Protein AF-A0AA85JVC6-F1 (afdb_monomer)

Radius of gyration: 22.26 Å; Cα contacts (8 Å, |Δi|>4): 166; chains: 1; bounding box: 56×36×51 Å

InterPro domains:
  IPR045860 Snake toxin-like superfamily [SSF57302] (18-86)

Solvent-accessible surface area (backbone atoms only — not comparable to full-atom values): 7133 Å² total; per-residue (Å²): 119,72,70,63,58,56,58,61,61,63,62,76,70,69,77,74,84,59,86,46,68,28,39,16,43,39,45,72,72,41,82,66,74,63,94,80,56,45,72,44,70,68,16,38,22,18,32,29,38,38,35,69,71,97,56,82,40,24,34,29,36,63,34,70,59,70,88,76,63,76,90,48,92,68,46,49,81,48,76,41,82,50,68,46,59,55,48,72,69,76,73,60,63,66,58,60,52,52,52,54,54,53,50,54,54,51,52,50,52,53,51,54,52,53,51,58,56,58,76,74,110

Organism: Trichobilharzia regenti (NCBI:txid157069)

Mean predicted aligned error: 13.83 Å

Nearest PDB structures (foldseek):
  2vlw-assembly2_B  TM=6.520E-01  e=5.814E-03  Dendroaspis angusticeps
  5mg9-assembly1_A  TM=6.884E-01  e=9.324E-03  Dendroaspis angusticeps
  3fev-assembly3_C  TM=6.926E-01  e=1.181E-02  Dendroaspis angusticeps
  2jqp-assembly1_A  TM=6.049E-01  e=1.049E-02  Bungarus candidus
  2h7z-assembly1_A  TM=7.009E-01  e=6.939E-02  Boiga irregularis

Structure (mmCIF, N/CA/C/O backbone):
data_AF-A0AA85JVC6-F1
#
_entry.id   AF-A0AA85JVC6-F1
#
loop_
_atom_site.group_PDB
_atom_site.id
_atom_site.type_symbol
_atom_site.label_atom_id
_atom_site.label_alt_id
_atom_site.label_comp_id
_atom_site.label_asym_id
_atom_site.label_entity_id
_atom_site.label_seq_id
_atom_site.pdbx_PDB_ins_code
_atom_site.Cartn_x
_atom_site.Cartn_y
_atom_site.Cartn_z
_atom_site.occupancy
_atom_site.B_iso_or_equiv
_atom_site.auth_seq_id
_atom_site.auth_comp_id
_atom_site.auth_asym_id
_atom_site.auth_atom_id
_atom_site.pdbx_PDB_model_num
ATOM 1 N N . MET A 1 1 ? 38.249 7.868 -15.746 1.00 48.94 1 MET A N 1
ATOM 2 C CA . MET A 1 1 ? 37.268 6.900 -15.199 1.00 48.94 1 MET A CA 1
ATOM 3 C C . MET A 1 1 ? 36.666 7.314 -13.855 1.00 48.94 1 MET A C 1
ATOM 5 O O . MET A 1 1 ? 35.466 7.148 -13.713 1.00 48.94 1 MET A O 1
ATOM 9 N N . LEU A 1 2 ? 37.415 7.905 -12.908 1.00 40.06 2 LEU A N 1
ATOM 10 C CA . LEU A 1 2 ? 36.849 8.350 -11.617 1.00 40.06 2 LEU A CA 1
ATOM 11 C C . LEU A 1 2 ? 35.776 9.456 -11.733 1.00 40.06 2 LEU A C 1
ATOM 13 O O . LEU A 1 2 ? 34.800 9.442 -10.993 1.00 40.06 2 LEU A O 1
ATOM 17 N N . ALA A 1 3 ? 35.920 10.385 -12.684 1.00 45.44 3 ALA A N 1
ATOM 18 C CA . ALA A 1 3 ? 35.003 11.523 -12.831 1.00 45.44 3 ALA A CA 1
ATOM 19 C C . ALA A 1 3 ? 33.573 11.130 -13.261 1.00 45.44 3 ALA A C 1
ATOM 21 O O . ALA A 1 3 ? 32.616 11.822 -12.931 1.00 45.44 3 ALA A O 1
ATOM 22 N N . VAL A 1 4 ? 33.416 9.995 -13.953 1.00 49.47 4 VAL A N 1
ATOM 23 C CA . VAL A 1 4 ? 32.107 9.508 -14.426 1.00 49.47 4 VAL A CA 1
ATOM 24 C C . VAL A 1 4 ? 31.278 8.935 -13.269 1.00 49.47 4 VAL A C 1
ATOM 26 O O . VAL A 1 4 ? 30.057 9.064 -13.258 1.00 49.47 4 VAL A O 1
ATOM 29 N N . LEU A 1 5 ? 31.937 8.368 -12.251 1.00 48.66 5 LEU A N 1
ATOM 30 C CA . LEU A 1 5 ? 31.273 7.788 -11.079 1.00 48.66 5 LEU A CA 1
ATOM 31 C C . LEU A 1 5 ? 30.725 8.857 -10.122 1.00 48.66 5 LEU A C 1
ATOM 33 O O . LEU A 1 5 ? 29.676 8.655 -9.511 1.00 48.66 5 LEU A O 1
ATOM 37 N N . VAL A 1 6 ? 31.392 10.013 -10.035 1.00 51.97 6 VAL A N 1
ATOM 38 C CA . VAL A 1 6 ? 30.942 11.152 -9.213 1.00 51.97 6 VAL A CA 1
ATOM 39 C C . VAL A 1 6 ? 29.694 11.806 -9.818 1.00 51.97 6 VAL A C 1
ATOM 41 O O . VAL A 1 6 ? 28.777 12.184 -9.095 1.00 51.97 6 VAL A O 1
ATOM 44 N N . PHE A 1 7 ? 29.599 11.864 -11.150 1.00 47.78 7 PHE A N 1
ATOM 45 C CA . PHE A 1 7 ? 28.423 12.419 -11.828 1.00 47.78 7 PHE A CA 1
ATOM 46 C C . PHE A 1 7 ? 27.170 11.542 -11.654 1.00 47.78 7 PHE A C 1
ATOM 48 O O . PHE A 1 7 ? 26.072 12.062 -11.476 1.00 47.78 7 PHE A O 1
ATOM 55 N N . PHE A 1 8 ? 27.332 10.213 -11.627 1.00 49.09 8 PHE A N 1
ATOM 56 C CA . PHE A 1 8 ? 26.222 9.282 -11.383 1.00 49.09 8 PHE A CA 1
ATOM 57 C C . PHE A 1 8 ? 25.701 9.313 -9.940 1.00 49.09 8 PHE A C 1
ATOM 59 O O . PHE A 1 8 ? 24.518 9.077 -9.721 1.00 49.09 8 PHE A O 1
ATOM 66 N N . SER A 1 9 ? 26.551 9.629 -8.960 1.00 50.53 9 SER A N 1
ATOM 67 C CA . SER A 1 9 ? 26.158 9.675 -7.544 1.00 50.53 9 SER A CA 1
ATOM 68 C C . SER A 1 9 ? 25.456 10.984 -7.150 1.00 50.53 9 SER A C 1
ATOM 70 O O . SER A 1 9 ? 24.640 10.986 -6.228 1.00 50.53 9 SER A O 1
ATOM 72 N N . LEU A 1 10 ? 25.687 12.075 -7.889 1.00 46.88 10 LEU A N 1
ATOM 73 C CA . LEU A 1 10 ? 24.993 13.358 -7.703 1.00 46.88 10 LEU A CA 1
ATOM 74 C C . LEU A 1 10 ? 23.557 13.380 -8.259 1.00 46.88 10 LEU A C 1
ATOM 76 O O . LEU A 1 10 ? 22.734 14.143 -7.762 1.00 46.88 10 LEU A O 1
ATOM 80 N N . LEU A 1 11 ? 23.223 12.521 -9.228 1.00 50.50 11 LEU A N 1
ATOM 81 C CA . LEU A 1 11 ? 21.867 12.424 -9.795 1.00 50.50 11 LEU A CA 1
ATOM 82 C C . LEU A 1 11 ? 20.873 11.653 -8.909 1.00 50.50 11 LEU A C 1
ATOM 84 O O . LEU A 1 11 ? 19.669 11.739 -9.128 1.00 50.50 11 LEU A O 1
ATOM 88 N N . SER A 1 12 ? 21.349 10.935 -7.889 1.00 48.75 12 SER A N 1
ATOM 89 C CA . SER A 1 12 ? 20.502 10.132 -6.990 1.00 48.75 12 SER A CA 1
ATOM 90 C C . SER A 1 12 ? 19.677 10.947 -5.985 1.00 48.75 12 SER A C 1
ATOM 92 O O . SER A 1 12 ? 18.845 10.364 -5.301 1.00 48.75 12 SER A O 1
ATOM 94 N N . ASN A 1 13 ? 19.904 12.262 -5.877 1.00 45.97 13 ASN A N 1
ATOM 95 C CA . ASN A 1 13 ? 19.236 13.129 -4.895 1.00 45.97 13 ASN A CA 1
ATOM 96 C C . ASN A 1 13 ? 18.263 14.135 -5.523 1.00 45.97 13 ASN A C 1
ATOM 98 O O . ASN A 1 13 ? 17.820 15.058 -4.843 1.00 45.97 13 ASN A O 1
ATOM 102 N N . LEU A 1 14 ? 17.927 13.992 -6.810 1.00 43.81 14 LEU A N 1
ATOM 103 C CA . LEU A 1 14 ? 16.809 14.746 -7.363 1.00 43.81 14 LEU A CA 1
ATOM 104 C C . LEU A 1 14 ? 15.512 14.049 -6.935 1.00 43.81 14 LEU A C 1
ATOM 106 O O . LEU A 1 14 ? 14.935 13.265 -7.687 1.00 43.81 14 LEU A O 1
ATOM 110 N N . GLU A 1 15 ? 15.077 14.317 -5.704 1.00 49.97 15 GLU A N 1
ATOM 111 C CA . GLU A 1 15 ? 13.684 14.124 -5.309 1.00 49.97 15 GLU A CA 1
ATOM 112 C C . GLU A 1 15 ? 12.851 15.062 -6.180 1.00 49.97 15 GLU A C 1
ATOM 114 O O . GLU A 1 15 ? 12.704 16.259 -5.929 1.00 49.97 15 GLU A O 1
ATOM 119 N N . VAL A 1 16 ? 12.387 14.519 -7.303 1.00 42.94 16 VAL A N 1
ATOM 120 C CA . VAL A 1 16 ? 11.377 15.154 -8.133 1.00 42.94 16 VAL A CA 1
ATOM 121 C C . VAL A 1 16 ? 10.132 15.242 -7.261 1.00 42.94 16 VAL A C 1
ATOM 123 O O . VAL A 1 16 ? 9.383 14.275 -7.148 1.00 42.94 16 VAL A O 1
ATOM 126 N N . VAL A 1 17 ? 9.913 16.407 -6.651 1.00 48.31 17 VAL A N 1
ATOM 127 C CA . VAL A 1 17 ? 8.607 16.813 -6.127 1.00 48.31 17 VAL A CA 1
ATOM 128 C C . VAL A 1 17 ? 7.701 16.990 -7.345 1.00 48.31 17 VAL A C 1
ATOM 130 O O . VAL A 1 17 ? 7.491 18.086 -7.864 1.00 48.31 17 VAL A O 1
ATOM 133 N N . SER A 1 18 ? 7.257 15.864 -7.898 1.00 48.84 18 SER A N 1
ATOM 134 C CA . SER A 1 18 ? 6.211 15.821 -8.904 1.00 48.84 18 SER A CA 1
ATOM 135 C C . SER A 1 18 ? 4.943 16.272 -8.203 1.00 48.84 18 SER A C 1
ATOM 137 O O . SER A 1 18 ? 4.605 15.711 -7.165 1.00 48.84 18 SER A O 1
ATOM 139 N N . GLY A 1 19 ? 4.223 17.245 -8.768 1.00 54.19 19 GLY A N 1
ATOM 140 C CA . GLY A 1 19 ? 2.826 17.472 -8.402 1.00 54.19 19 GLY A CA 1
ATOM 141 C C . GLY A 1 19 ? 2.111 16.127 -8.489 1.00 54.19 19 GLY A C 1
ATOM 142 O O . GLY A 1 19 ? 1.997 15.556 -9.575 1.00 54.19 19 GLY A O 1
ATOM 143 N N . ALA A 1 20 ? 1.818 15.539 -7.334 1.00 61.47 20 ALA A N 1
ATOM 144 C CA . ALA A 1 20 ? 1.585 14.112 -7.246 1.00 61.47 20 ALA A CA 1
ATOM 145 C C . ALA A 1 20 ? 0.210 13.790 -7.844 1.00 61.47 20 ALA A C 1
ATOM 147 O O . ALA A 1 20 ? -0.823 14.258 -7.375 1.00 61.47 20 ALA A O 1
ATOM 148 N N . ASN A 1 21 ? 0.227 13.035 -8.942 1.00 83.50 21 ASN A N 1
ATOM 149 C CA . ASN A 1 21 ? -0.936 12.383 -9.531 1.00 83.50 21 ASN A CA 1
ATOM 150 C C . ASN A 1 21 ? -0.751 10.877 -9.337 1.00 83.50 21 ASN A C 1
ATOM 152 O O . ASN A 1 21 ? -0.508 10.138 -10.290 1.00 83.50 21 ASN A O 1
ATOM 156 N N . LEU A 1 22 ? -0.751 10.456 -8.074 1.00 90.88 22 LEU A N 1
ATOM 157 C CA . LEU A 1 22 ? -0.557 9.064 -7.698 1.00 90.88 22 LEU A CA 1
ATOM 158 C C . LEU A 1 22 ? -1.867 8.296 -7.822 1.00 90.88 22 LEU A C 1
ATOM 160 O O . LEU A 1 22 ? -2.961 8.853 -7.696 1.00 90.88 22 LEU A O 1
ATOM 164 N N . THR A 1 23 ? -1.743 6.992 -8.029 1.00 93.69 23 THR A N 1
ATOM 165 C CA . THR A 1 23 ? -2.843 6.043 -7.887 1.00 93.69 23 THR A CA 1
ATOM 166 C C . THR A 1 23 ? -2.659 5.228 -6.614 1.00 93.69 23 THR A C 1
ATOM 168 O O . THR A 1 23 ? -1.643 4.558 -6.448 1.00 93.69 23 THR A O 1
ATOM 171 N N . CYS A 1 24 ? -3.648 5.235 -5.725 1.00 94.56 24 CYS A N 1
ATOM 172 C CA . CYS A 1 24 ? -3.619 4.534 -4.440 1.00 94.56 24 CYS A CA 1
ATOM 173 C C . CYS A 1 24 ? -4.749 3.507 -4.350 1.00 94.56 24 CYS A C 1
ATOM 175 O O . CYS A 1 24 ? -5.796 3.677 -4.973 1.00 94.56 24 CYS A O 1
ATOM 177 N N . TYR A 1 25 ? -4.566 2.456 -3.547 1.00 95.88 25 TYR A N 1
ATOM 178 C CA . TYR A 1 25 ? -5.691 1.601 -3.169 1.00 95.88 25 TYR A CA 1
ATOM 179 C C . TYR A 1 25 ? -6.586 2.324 -2.167 1.00 95.88 25 TYR A C 1
ATOM 181 O O . TYR A 1 25 ? -6.075 2.934 -1.224 1.00 95.88 25 TYR A O 1
ATOM 189 N N . THR A 1 26 ? -7.897 2.204 -2.337 1.00 95.62 26 THR A N 1
ATOM 190 C CA . THR A 1 26 ? -8.901 2.753 -1.424 1.00 95.62 26 THR A CA 1
ATOM 191 C C . THR A 1 26 ? -9.831 1.647 -0.968 1.00 95.62 26 THR A C 1
ATOM 193 O O . THR A 1 26 ? -10.440 0.951 -1.772 1.00 95.62 26 THR A O 1
ATOM 196 N N . CYS A 1 27 ? -9.905 1.426 0.339 1.00 95.06 27 CYS A N 1
ATOM 197 C CA . CYS A 1 27 ? -10.802 0.426 0.902 1.00 95.06 27 CYS A CA 1
ATOM 198 C C . CYS A 1 27 ? -10.908 0.580 2.417 1.00 95.06 27 CYS A C 1
ATOM 200 O O . CYS A 1 27 ? -9.996 1.079 3.085 1.00 95.06 27 CYS A O 1
ATOM 202 N N . LYS A 1 28 ? -12.026 0.099 2.956 1.00 93.06 28 LYS A N 1
ATOM 203 C CA . LYS A 1 28 ? -12.283 -0.010 4.389 1.00 93.06 28 LYS A CA 1
ATOM 204 C C . LYS A 1 28 ? -12.307 -1.487 4.777 1.00 93.06 28 LYS A C 1
ATOM 206 O O . LYS A 1 28 ? -12.850 -2.293 4.029 1.00 93.06 28 LYS A O 1
ATOM 211 N N . ASP A 1 29 ? -11.716 -1.820 5.922 1.00 90.25 29 ASP A N 1
ATOM 212 C CA . ASP A 1 29 ? -11.676 -3.181 6.478 1.00 90.25 29 ASP A CA 1
ATOM 213 C C . ASP A 1 29 ? -11.097 -4.237 5.517 1.00 90.25 29 ASP A C 1
ATOM 215 O O . ASP A 1 29 ? -11.566 -5.367 5.415 1.00 90.25 29 ASP A O 1
ATOM 219 N N . CYS A 1 30 ? -10.034 -3.863 4.807 1.00 89.81 30 CYS A N 1
ATOM 220 C CA . CYS A 1 30 ? -9.392 -4.675 3.777 1.00 89.81 30 CYS A CA 1
ATOM 221 C C . CYS A 1 30 ? -8.014 -5.154 4.246 1.00 89.81 30 CYS A C 1
ATOM 223 O O . CYS A 1 30 ? -6.988 -4.522 4.012 1.00 89.81 30 CYS A O 1
ATOM 225 N N . GLU A 1 31 ? -7.940 -6.295 4.920 1.00 87.88 31 GLU A N 1
ATOM 226 C CA . GLU A 1 31 ? -6.663 -6.845 5.401 1.00 87.88 31 GLU A CA 1
ATOM 227 C C . GLU A 1 31 ? -5.645 -7.028 4.248 1.00 87.88 31 GLU A C 1
ATOM 229 O O . GLU A 1 31 ? -4.473 -6.626 4.321 1.00 87.88 31 GLU A O 1
ATOM 234 N N . GLN A 1 32 ? -6.127 -7.552 3.122 1.00 88.56 32 GLN A N 1
ATOM 235 C CA . GLN A 1 32 ? -5.358 -7.795 1.905 1.00 88.56 32 GLN A CA 1
ATOM 236 C C . GLN A 1 32 ? -5.920 -6.999 0.728 1.00 88.56 32 GLN A C 1
ATOM 238 O O . GLN A 1 32 ? -7.068 -6.570 0.747 1.00 88.56 32 GLN A O 1
ATOM 243 N N . ILE A 1 33 ? -5.069 -6.793 -0.275 1.00 90.31 33 ILE A N 1
ATOM 244 C CA . ILE A 1 33 ? -5.465 -6.220 -1.558 1.00 90.31 33 ILE A CA 1
ATOM 245 C C . ILE A 1 33 ? -5.681 -7.360 -2.539 1.00 90.31 33 ILE A C 1
ATOM 247 O O . ILE A 1 33 ? -4.797 -8.202 -2.718 1.00 90.31 33 ILE A O 1
ATOM 251 N N . ASP A 1 34 ? -6.833 -7.354 -3.187 1.00 86.69 34 ASP A N 1
ATOM 252 C CA . ASP A 1 34 ? -7.174 -8.248 -4.283 1.00 86.69 34 ASP A CA 1
ATOM 253 C C . ASP A 1 34 ? -7.246 -7.476 -5.613 1.00 86.69 34 ASP A C 1
ATOM 255 O O . ASP A 1 34 ? -6.823 -6.322 -5.730 1.00 86.69 34 ASP A O 1
ATOM 259 N N . LYS A 1 35 ? -7.711 -8.149 -6.667 1.00 86.31 35 LYS A N 1
ATOM 260 C CA . LYS A 1 35 ? -7.828 -7.536 -7.996 1.00 86.31 35 LYS A CA 1
ATOM 261 C C . LYS A 1 35 ? -8.968 -6.523 -8.084 1.00 86.31 35 LYS A C 1
ATOM 263 O O . LYS A 1 35 ? -8.903 -5.667 -8.965 1.00 86.31 35 LYS A O 1
ATOM 268 N N . ASP A 1 36 ? -9.945 -6.634 -7.190 1.00 90.12 36 ASP A N 1
ATOM 269 C CA . ASP A 1 36 ? -11.206 -5.897 -7.212 1.00 90.12 36 ASP A CA 1
ATOM 270 C C . ASP A 1 36 ? -11.187 -4.698 -6.253 1.00 90.12 36 ASP A C 1
ATOM 272 O O . ASP A 1 36 ? -12.076 -3.851 -6.292 1.00 90.12 36 ASP A O 1
ATOM 276 N N . THR A 1 37 ? -10.145 -4.593 -5.423 1.00 92.88 37 THR A N 1
ATOM 277 C CA . THR A 1 37 ? -9.909 -3.448 -4.550 1.00 92.88 37 THR A CA 1
ATOM 278 C C . THR A 1 37 ? -9.842 -2.174 -5.388 1.00 92.88 37 THR A C 1
ATOM 280 O O . THR A 1 37 ? -9.049 -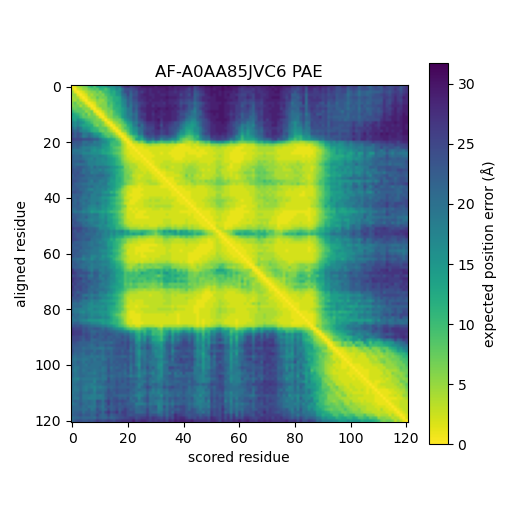2.069 -6.331 1.00 92.88 37 THR A O 1
ATOM 283 N N . GLU A 1 38 ? -10.655 -1.192 -5.004 1.00 96.00 38 GLU A N 1
ATOM 284 C CA . GLU A 1 38 ? -10.746 0.095 -5.675 1.00 96.00 38 GLU A CA 1
ATOM 285 C C . GLU A 1 38 ? -9.386 0.807 -5.721 1.00 96.00 38 GLU A C 1
ATOM 287 O O . GLU A 1 38 ? -8.558 0.729 -4.804 1.00 96.00 38 GLU A O 1
ATOM 292 N N . ARG A 1 39 ? -9.152 1.484 -6.847 1.00 95.31 39 ARG A N 1
ATOM 293 C CA . ARG A 1 39 ? -7.973 2.306 -7.095 1.00 95.31 39 ARG A CA 1
ATOM 294 C C . ARG A 1 39 ? -8.433 3.709 -7.434 1.00 95.31 39 ARG A C 1
ATOM 296 O O . ARG A 1 39 ? -9.201 3.892 -8.376 1.00 95.31 39 ARG A O 1
ATOM 303 N N . THR A 1 40 ? -7.917 4.686 -6.712 1.00 95.50 40 THR A N 1
ATOM 304 C CA . THR A 1 40 ? -8.195 6.100 -6.957 1.00 95.50 40 THR A CA 1
ATOM 305 C C . THR A 1 40 ? -6.937 6.760 -7.489 1.00 95.50 40 THR A C 1
ATOM 307 O O . THR A 1 40 ? -5.872 6.589 -6.905 1.00 95.50 40 THR A O 1
ATOM 310 N N . SER A 1 41 ? -7.057 7.485 -8.600 1.00 93.50 41 SER A N 1
ATOM 311 C CA . SER A 1 41 ? -5.983 8.297 -9.190 1.00 93.50 41 SER A CA 1
ATOM 312 C C . SER A 1 41 ? -6.158 9.774 -8.825 1.00 93.50 41 SER A C 1
ATOM 314 O O . SER A 1 41 ? -7.253 10.189 -8.448 1.00 93.50 41 SER A O 1
ATOM 316 N N . GLY A 1 42 ? -5.104 10.579 -8.968 1.00 90.69 42 GLY A N 1
ATOM 317 C CA . GLY A 1 42 ? -5.120 11.995 -8.575 1.00 90.69 42 GLY A CA 1
ATOM 318 C C . GLY A 1 42 ? -4.757 12.234 -7.111 1.00 90.69 42 GLY A C 1
ATOM 319 O O . GLY A 1 42 ? -5.066 13.296 -6.577 1.00 90.69 42 GLY A O 1
ATOM 320 N N . CYS A 1 43 ? -4.130 11.257 -6.456 1.00 90.56 43 CYS A N 1
ATOM 321 C CA . CYS A 1 43 ? -3.729 11.349 -5.057 1.00 90.56 43 CYS A CA 1
ATOM 322 C C . CYS A 1 43 ? -2.414 12.113 -4.909 1.00 90.56 43 CYS A C 1
ATOM 324 O O . CYS A 1 43 ? -1.492 11.922 -5.705 1.00 90.56 43 CYS A O 1
ATOM 326 N N . GLY A 1 44 ? -2.302 12.900 -3.840 1.00 90.69 44 GLY A N 1
ATOM 327 C CA . GLY A 1 44 ? -1.031 13.483 -3.424 1.00 90.69 44 GLY A CA 1
ATOM 328 C C . GLY A 1 44 ? -0.150 12.481 -2.671 1.00 90.69 44 GLY A C 1
ATOM 329 O O . GLY A 1 44 ? 1.064 12.466 -2.845 1.00 90.69 44 GLY A O 1
ATOM 330 N N . SER A 1 45 ? -0.763 11.586 -1.892 1.00 90.88 45 SER A N 1
ATOM 331 C CA . SER A 1 45 ? -0.102 10.509 -1.155 1.00 90.88 45 SER A CA 1
ATOM 332 C C . SER A 1 45 ? -1.039 9.315 -0.927 1.00 90.88 45 SER A C 1
ATOM 334 O O . SER A 1 45 ? -2.267 9.434 -0.974 1.00 90.88 45 SER A O 1
ATOM 336 N N . CYS A 1 46 ? -0.461 8.141 -0.665 1.00 91.88 46 CYS A N 1
ATOM 337 C CA . CYS A 1 46 ? -1.215 6.951 -0.285 1.00 91.88 46 CYS A CA 1
ATOM 338 C C . CYS A 1 46 ? -1.093 6.691 1.215 1.00 91.88 46 CYS A C 1
ATOM 340 O O . CYS A 1 46 ? 0.016 6.603 1.750 1.00 91.88 46 CYS A O 1
ATOM 342 N N . LEU A 1 47 ? -2.231 6.474 1.872 1.00 93.06 47 LEU A N 1
ATOM 343 C CA . LEU A 1 47 ? -2.310 6.143 3.289 1.00 93.06 47 LEU A CA 1
ATOM 344 C C . LEU A 1 47 ? -2.708 4.680 3.494 1.00 93.06 47 LEU A C 1
ATOM 346 O O . LEU A 1 47 ? -3.534 4.120 2.764 1.00 93.06 47 LEU A O 1
ATOM 350 N N . LYS A 1 48 ? -2.149 4.076 4.539 1.00 93.38 48 LYS A N 1
ATOM 351 C CA . LYS A 1 48 ? -2.636 2.856 5.176 1.00 93.38 48 LYS A CA 1
ATOM 352 C C . LYS A 1 48 ? -2.719 3.087 6.681 1.00 93.38 48 LYS A C 1
ATOM 354 O O . LYS A 1 48 ? -1.696 3.346 7.308 1.00 93.38 48 LYS A O 1
ATOM 359 N N . SER A 1 49 ? -3.902 2.935 7.258 1.00 92.06 49 SER A N 1
ATOM 360 C CA . SER A 1 49 ? -4.100 2.960 8.705 1.00 92.06 49 SER A CA 1
ATOM 361 C C . SER A 1 49 ? -4.489 1.585 9.235 1.00 92.06 49 SER A C 1
ATOM 363 O O . SER A 1 49 ? -5.115 0.782 8.536 1.00 92.06 49 SER A O 1
ATOM 365 N N . ILE A 1 50 ? -4.051 1.288 10.455 1.00 92.44 50 ILE A N 1
ATOM 366 C CA . ILE A 1 50 ? -4.255 -0.002 11.110 1.00 92.44 50 ILE A CA 1
ATOM 367 C C . ILE A 1 50 ? -4.696 0.261 12.541 1.00 92.44 50 ILE A C 1
ATOM 369 O O . ILE A 1 50 ? -3.921 0.810 13.316 1.00 92.44 50 ILE A O 1
ATOM 373 N N . SER A 1 51 ? -5.919 -0.116 12.899 1.00 91.69 51 SER A N 1
ATOM 374 C CA . SER A 1 51 ? -6.392 -0.051 14.284 1.00 91.69 51 SER A CA 1
ATOM 375 C C . SER A 1 51 ? -6.431 -1.440 14.914 1.00 91.69 51 SER A C 1
ATOM 377 O O . SER A 1 51 ? -6.640 -2.441 14.226 1.00 91.69 51 SER A O 1
ATOM 379 N N . TYR A 1 52 ? -6.210 -1.492 16.229 1.00 85.75 52 TYR A N 1
ATOM 380 C CA . TYR A 1 52 ? -6.126 -2.729 17.011 1.00 85.75 52 TYR A CA 1
ATOM 381 C C . TYR A 1 52 ? -7.091 -2.687 18.206 1.00 85.75 52 TYR A C 1
ATOM 383 O O . TYR A 1 52 ? -6.644 -2.704 19.349 1.00 85.75 52 TYR A O 1
ATOM 391 N N . SER A 1 53 ? -8.405 -2.555 17.982 1.00 82.81 53 SER A N 1
ATOM 392 C CA . SER A 1 53 ? -9.403 -2.756 19.051 1.00 82.81 53 SER A CA 1
ATOM 393 C C . SER A 1 53 ? -10.840 -2.749 18.509 1.00 82.81 53 SER A C 1
ATOM 395 O O . SER A 1 53 ? -11.239 -1.737 17.925 1.00 82.81 53 SER A O 1
ATOM 397 N N . PRO A 1 54 ? -11.657 -3.803 18.727 1.00 81.50 54 PRO A N 1
ATOM 398 C CA . PRO A 1 54 ? -11.329 -5.108 19.326 1.00 81.50 54 PRO A CA 1
ATOM 399 C C . PRO A 1 54 ? -10.589 -6.060 18.370 1.00 81.50 54 PRO A C 1
ATOM 401 O O . PRO A 1 54 ? -9.834 -6.911 18.828 1.00 81.50 54 PRO A O 1
ATOM 404 N N . ASP A 1 55 ? -10.760 -5.879 17.062 1.00 86.38 55 ASP A N 1
ATOM 405 C CA . ASP A 1 55 ? -10.091 -6.643 16.013 1.00 86.38 55 ASP A CA 1
ATOM 406 C C . ASP A 1 55 ? -9.113 -5.752 15.240 1.00 86.38 55 ASP A C 1
ATOM 408 O O . ASP A 1 55 ? -9.085 -4.525 15.394 1.00 86.38 55 ASP A O 1
ATOM 412 N N . ARG A 1 56 ? -8.267 -6.376 14.417 1.00 89.19 56 ARG A N 1
ATOM 413 C CA . ARG A 1 56 ? -7.361 -5.649 13.529 1.00 89.19 56 ARG A CA 1
ATOM 414 C C . ARG A 1 56 ? -8.129 -5.161 12.304 1.00 89.19 56 ARG A C 1
ATOM 416 O O . ARG A 1 56 ? -8.568 -5.976 11.498 1.00 89.19 56 ARG A O 1
ATOM 423 N N . HIS A 1 57 ? -8.209 -3.848 12.123 1.00 91.56 57 HIS A N 1
ATOM 424 C CA . HIS A 1 57 ? -8.842 -3.237 10.955 1.00 91.56 57 HIS A CA 1
ATOM 425 C C . HIS A 1 57 ? -7.811 -2.494 10.119 1.00 91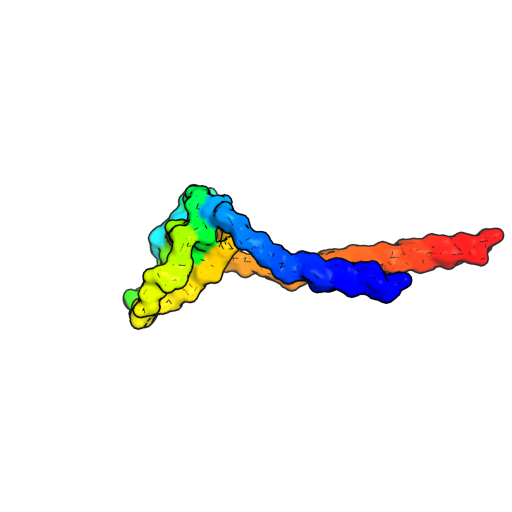.56 57 HIS A C 1
ATOM 427 O O . HIS A 1 57 ? -7.010 -1.727 10.650 1.00 91.56 57 HIS A O 1
ATOM 433 N N . VAL A 1 58 ? -7.836 -2.709 8.804 1.00 92.88 58 VAL A N 1
ATOM 434 C CA . VAL A 1 58 ? -6.965 -2.001 7.861 1.00 92.88 58 VAL A CA 1
ATOM 435 C C . VAL A 1 58 ? -7.808 -1.138 6.949 1.00 92.88 58 VAL A C 1
ATOM 437 O O . VAL A 1 58 ? -8.685 -1.637 6.244 1.00 92.88 58 VAL A O 1
ATOM 440 N N . MET A 1 59 ? -7.483 0.146 6.911 1.00 93.75 59 MET A N 1
ATOM 441 C CA . MET A 1 59 ? -8.056 1.090 5.966 1.00 93.75 59 MET A CA 1
ATOM 442 C C . MET A 1 59 ? -6.953 1.641 5.069 1.00 93.75 59 MET A C 1
ATOM 444 O O . MET A 1 59 ? -5.798 1.788 5.475 1.00 93.75 59 MET A O 1
ATOM 448 N N . ARG A 1 60 ? -7.301 1.909 3.816 1.00 94.44 60 ARG A N 1
ATOM 449 C CA . ARG A 1 60 ? -6.415 2.533 2.838 1.00 94.44 60 ARG A CA 1
ATOM 450 C C . ARG A 1 60 ? -7.143 3.676 2.168 1.00 94.44 60 ARG A C 1
ATOM 452 O O . ARG A 1 60 ? -8.309 3.520 1.805 1.00 94.44 60 ARG A O 1
ATOM 459 N N . SER A 1 61 ? -6.455 4.795 2.002 1.00 93.69 61 SER A N 1
ATOM 460 C CA . SER A 1 61 ? -7.029 5.982 1.383 1.00 93.69 61 SER A CA 1
ATOM 461 C C . SER A 1 61 ? -6.038 6.701 0.472 1.00 93.69 61 SER A C 1
ATOM 463 O O . SER A 1 61 ? -4.823 6.474 0.501 1.00 93.69 61 SER A O 1
ATOM 465 N N . CYS A 1 62 ? -6.627 7.527 -0.383 1.00 93.00 62 CYS A N 1
ATOM 466 C CA . CYS A 1 62 ? -5.993 8.472 -1.280 1.00 93.00 62 CYS A CA 1
ATOM 467 C C . CYS A 1 62 ? -6.071 9.842 -0.605 1.00 93.00 62 CYS A C 1
ATOM 469 O O . CYS A 1 62 ? -7.172 10.352 -0.407 1.00 93.00 62 CYS A O 1
ATOM 471 N N . GLU A 1 63 ? -4.932 10.409 -0.223 1.00 91.19 63 GLU A N 1
ATOM 472 C CA . GLU A 1 63 ? -4.872 11.681 0.495 1.00 91.19 63 GLU A CA 1
ATOM 473 C C . GLU A 1 63 ? -4.154 12.739 -0.344 1.00 91.19 63 GLU A C 1
ATOM 475 O O . GLU A 1 63 ? -3.400 12.427 -1.266 1.00 91.19 63 GLU A O 1
ATOM 480 N N . LEU A 1 64 ? -4.394 14.014 -0.039 1.00 87.19 64 LEU A N 1
ATOM 481 C CA . LEU A 1 64 ? -3.660 15.124 -0.656 1.00 87.19 64 LEU A CA 1
ATOM 482 C C . LEU A 1 64 ? -2.281 15.306 -0.015 1.00 87.19 64 LEU A C 1
ATOM 484 O O . LEU A 1 64 ? -1.300 15.533 -0.714 1.00 87.19 64 LEU A O 1
ATOM 488 N N . LEU A 1 65 ? -2.219 15.229 1.315 1.00 84.38 65 LEU A N 1
ATOM 489 C CA . LEU A 1 65 ? -1.007 15.410 2.110 1.00 84.38 65 LEU A CA 1
ATOM 490 C C . LEU A 1 65 ? -1.086 14.522 3.349 1.00 84.38 65 LEU A C 1
ATOM 492 O O . LEU A 1 65 ? -2.060 14.578 4.099 1.00 84.38 65 LEU A O 1
ATOM 496 N N . CYS A 1 66 ? -0.036 13.746 3.602 1.00 80.88 66 CYS A N 1
ATOM 497 C CA . CYS A 1 66 ? 0.022 12.867 4.770 1.00 80.88 66 CYS A CA 1
ATOM 498 C C . CYS A 1 66 ? 0.260 13.602 6.097 1.00 80.88 66 CYS A C 1
ATOM 500 O O . CYS A 1 66 ? -0.169 13.125 7.144 1.00 80.88 66 CYS A O 1
ATOM 502 N N . GLU A 1 67 ? 0.905 14.771 6.070 1.00 73.88 67 GLU A N 1
ATOM 503 C CA . GLU A 1 67 ? 1.245 15.546 7.275 1.00 73.88 67 GLU A CA 1
ATOM 504 C C . GLU A 1 67 ? 0.020 16.073 8.041 1.00 73.88 67 GLU A C 1
ATOM 506 O O . GLU A 1 67 ? 0.124 16.424 9.213 1.00 73.88 67 GLU A O 1
ATOM 511 N N . LEU A 1 68 ? -1.153 16.115 7.401 1.00 73.44 68 LEU A N 1
ATOM 512 C CA . LEU A 1 68 ? -2.394 16.598 8.014 1.00 73.44 68 LEU A CA 1
ATOM 513 C C . LEU A 1 68 ? -3.101 15.542 8.878 1.00 73.44 68 LEU A C 1
ATOM 515 O O . LEU A 1 68 ? -4.084 15.857 9.551 1.00 73.44 68 LEU A O 1
ATOM 519 N N . ILE A 1 69 ? -2.628 14.294 8.868 1.00 76.75 69 ILE A N 1
ATOM 520 C CA . ILE A 1 69 ? -3.268 13.198 9.594 1.00 76.75 69 ILE A CA 1
ATOM 521 C C . ILE A 1 69 ? -2.861 13.276 11.063 1.00 76.75 69 ILE A C 1
ATOM 523 O O . ILE A 1 69 ? -1.700 13.080 11.422 1.00 76.75 69 ILE A O 1
ATOM 527 N N . GLN A 1 70 ? -3.834 13.556 11.928 1.00 77.69 70 GLN A N 1
ATOM 528 C CA . GLN A 1 70 ? -3.593 13.595 13.364 1.00 77.69 70 GLN A CA 1
ATOM 529 C C . GLN A 1 70 ? -3.386 12.174 13.906 1.00 77.69 70 GLN A C 1
ATOM 531 O O . GLN A 1 70 ? -4.182 11.283 13.595 1.00 77.69 70 GLN A O 1
ATOM 536 N N . PRO A 1 71 ? -2.350 11.948 14.732 1.00 77.62 71 PRO A N 1
ATOM 537 C CA . PRO A 1 71 ? -2.155 10.663 15.378 1.00 77.62 71 PRO A CA 1
ATOM 538 C C . PRO A 1 71 ? -3.351 10.362 16.286 1.00 77.62 71 PRO A C 1
ATOM 540 O O . PRO A 1 71 ? -3.738 11.179 17.121 1.00 77.62 71 PRO A O 1
ATOM 543 N N . LEU A 1 72 ? -3.925 9.175 16.113 1.00 84.12 72 LEU A N 1
ATOM 544 C CA . LEU A 1 72 ? -5.022 8.658 16.921 1.00 84.12 72 LEU A CA 1
ATOM 545 C C . LEU A 1 72 ? -4.509 7.492 17.767 1.00 84.12 72 LEU A C 1
ATOM 547 O O . LEU A 1 72 ? -3.816 6.608 17.262 1.00 84.12 72 LEU A O 1
ATOM 551 N N . GLU A 1 73 ? -4.839 7.492 19.057 1.00 84.69 73 GLU A N 1
ATOM 552 C CA . GLU A 1 73 ? -4.416 6.438 19.979 1.00 84.69 73 GLU A CA 1
ATOM 553 C C . GLU A 1 73 ? -4.941 5.065 19.524 1.00 84.69 73 GLU A C 1
ATOM 555 O O . GLU A 1 73 ? -6.105 4.919 19.150 1.00 84.69 73 GLU A O 1
ATOM 560 N N . GLY A 1 74 ? -4.066 4.055 19.523 1.00 85.69 74 GLY A N 1
ATOM 561 C CA . GLY A 1 74 ? -4.407 2.700 19.074 1.00 85.69 74 GLY A CA 1
ATOM 562 C C . GLY A 1 74 ? -4.487 2.517 17.553 1.00 85.69 74 GLY A C 1
ATOM 563 O O . GLY A 1 74 ? -4.922 1.452 17.103 1.00 85.69 74 GLY A O 1
ATOM 564 N N . VAL A 1 75 ? -4.064 3.516 16.766 1.00 89.06 75 VAL A N 1
ATOM 565 C CA . VAL A 1 75 ? -4.016 3.450 15.299 1.00 89.06 75 VAL A CA 1
ATOM 566 C C . VAL A 1 75 ? -2.607 3.732 14.779 1.00 89.06 75 VAL A C 1
ATOM 568 O O . VAL A 1 75 ? -2.010 4.768 15.060 1.00 89.06 75 VAL A O 1
ATOM 571 N N . GLU A 1 76 ? -2.077 2.812 13.979 1.00 90.00 76 GLU A N 1
ATOM 572 C CA . GLU A 1 76 ? -0.831 2.988 13.233 1.00 90.00 76 GLU A CA 1
ATOM 573 C C . GLU A 1 76 ? -1.126 3.595 11.861 1.00 90.00 76 GLU A C 1
ATOM 575 O O . GLU A 1 76 ? -2.033 3.142 11.164 1.00 90.00 76 GLU A O 1
ATOM 580 N N . PHE A 1 77 ? -0.326 4.575 11.441 1.00 89.88 77 PHE A N 1
ATOM 581 C CA . PHE A 1 77 ? -0.446 5.222 10.135 1.00 89.88 77 PHE A CA 1
ATOM 582 C C . PHE A 1 77 ? 0.834 5.020 9.324 1.00 89.88 77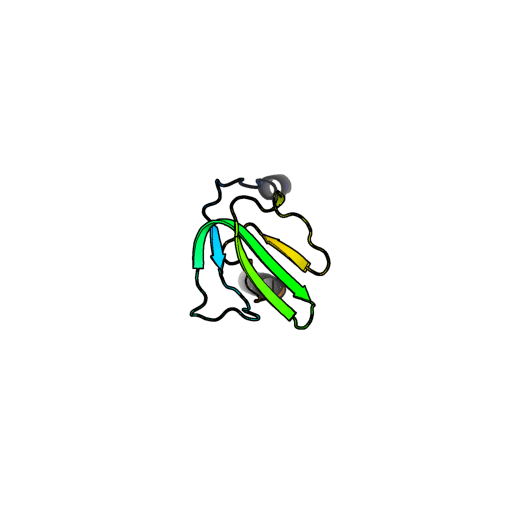 PHE A C 1
ATOM 584 O O . PHE A 1 77 ? 1.940 5.240 9.814 1.00 89.88 77 PHE A O 1
ATOM 591 N N . TYR A 1 78 ? 0.679 4.616 8.066 1.00 89.38 78 TYR A N 1
ATOM 592 C CA . TYR A 1 78 ? 1.763 4.420 7.110 1.00 89.38 78 TYR A CA 1
ATOM 593 C C . TYR A 1 78 ? 1.468 5.203 5.839 1.00 89.38 78 TYR A C 1
ATOM 595 O O . TYR A 1 78 ? 0.463 4.957 5.173 1.00 89.38 78 TYR A O 1
ATOM 603 N N . CYS A 1 79 ? 2.377 6.105 5.495 1.00 89.56 79 CYS A N 1
ATOM 604 C CA . CYS A 1 79 ? 2.286 6.951 4.317 1.00 89.56 79 CYS A CA 1
ATOM 605 C C . CYS A 1 79 ? 3.386 6.635 3.315 1.00 89.56 79 CYS A C 1
ATOM 607 O O . CYS A 1 79 ? 4.503 6.271 3.692 1.00 89.56 79 CYS A O 1
ATOM 609 N N . CYS A 1 80 ? 3.065 6.775 2.035 1.00 88.50 80 CYS A N 1
ATOM 610 C CA . CYS A 1 80 ? 4.019 6.618 0.952 1.00 88.50 80 CYS A CA 1
ATOM 611 C C . CYS A 1 80 ? 3.572 7.394 -0.296 1.00 88.50 80 CYS A C 1
ATOM 613 O O . CYS A 1 80 ? 2.386 7.650 -0.496 1.00 88.50 80 CYS A O 1
ATOM 615 N N . GLU A 1 81 ? 4.538 7.762 -1.137 1.00 89.50 81 GLU A N 1
ATOM 616 C CA . GLU A 1 81 ? 4.356 8.700 -2.259 1.00 89.50 81 GLU A CA 1
ATOM 617 C C . GLU A 1 81 ? 4.691 8.045 -3.609 1.00 89.50 81 GLU A C 1
ATOM 619 O O . GLU A 1 81 ? 5.293 8.637 -4.498 1.00 89.50 81 GLU A O 1
ATOM 624 N N . THR A 1 82 ? 4.355 6.764 -3.754 1.00 88.25 82 THR A N 1
ATOM 625 C CA . THR A 1 82 ? 4.560 6.013 -5.002 1.00 88.25 82 THR A CA 1
ATOM 626 C C . THR A 1 82 ? 3.282 5.276 -5.371 1.00 88.25 82 THR A C 1
ATOM 628 O O . THR A 1 82 ? 2.478 4.951 -4.499 1.00 88.25 82 THR A O 1
ATOM 631 N N . ASP A 1 83 ? 3.068 5.003 -6.656 1.00 90.94 83 ASP A N 1
ATOM 632 C CA . ASP A 1 83 ? 1.842 4.338 -7.096 1.00 90.94 83 ASP A CA 1
ATOM 633 C C . ASP A 1 83 ? 1.632 3.000 -6.382 1.00 90.94 83 ASP A C 1
ATOM 635 O O . ASP A 1 83 ? 2.525 2.150 -6.310 1.00 90.94 83 ASP A O 1
ATOM 639 N N . LEU A 1 84 ? 0.416 2.809 -5.869 1.00 91.50 84 LEU A N 1
ATOM 640 C CA . LEU A 1 84 ? -0.074 1.573 -5.261 1.00 91.50 84 LEU A CA 1
ATOM 641 C C . LEU A 1 84 ? 0.775 1.091 -4.067 1.00 91.50 84 LEU A C 1
ATOM 643 O O . LEU A 1 84 ? 0.713 -0.076 -3.664 1.00 91.50 84 LEU A O 1
ATOM 647 N N . CYS A 1 85 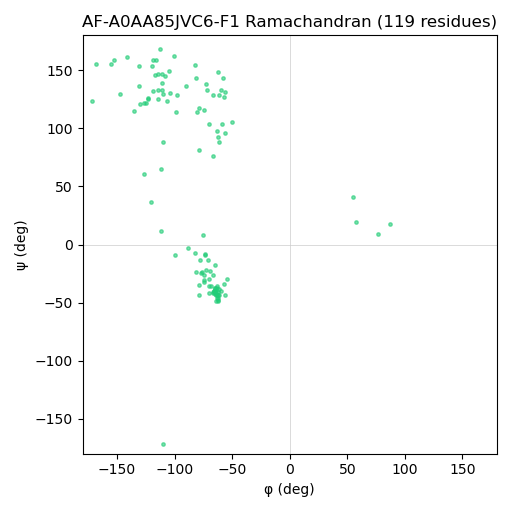? 1.560 1.987 -3.471 1.00 90.44 85 CYS A N 1
ATOM 648 C CA . CYS A 1 85 ? 2.523 1.670 -2.420 1.00 90.44 85 CYS A CA 1
ATOM 649 C C . CYS A 1 85 ? 1.875 1.274 -1.093 1.00 90.44 85 CYS A C 1
ATOM 651 O O . CYS A 1 85 ? 2.480 0.547 -0.307 1.00 90.44 85 CYS A O 1
ATOM 653 N N . ASN A 1 86 ? 0.623 1.682 -0.869 1.00 92.31 86 ASN A N 1
ATOM 654 C CA . ASN A 1 86 ? -0.164 1.275 0.290 1.00 92.31 86 ASN A CA 1
ATOM 655 C C . ASN A 1 86 ? -0.689 -0.173 0.184 1.00 92.31 86 ASN A C 1
ATOM 657 O O . ASN A 1 86 ? -1.463 -0.623 1.033 1.00 92.31 86 ASN A O 1
ATOM 661 N N . SER A 1 87 ? -0.255 -0.942 -0.821 1.00 89.06 87 SER A N 1
ATOM 662 C CA . SER A 1 87 ? -0.519 -2.378 -0.886 1.00 89.06 87 SER A CA 1
ATOM 663 C C . SER A 1 87 ? 0.114 -3.136 0.291 1.00 89.06 87 SER A C 1
ATOM 665 O O . SER A 1 87 ? 1.172 -2.786 0.811 1.00 89.06 87 SER A O 1
ATOM 667 N N . THR A 1 88 ? -0.522 -4.225 0.729 1.00 73.69 88 THR A N 1
ATOM 668 C CA . THR A 1 88 ? 0.062 -5.127 1.742 1.00 73.69 88 THR A CA 1
ATOM 669 C C . THR A 1 88 ? 1.196 -5.985 1.177 1.00 73.69 88 THR A C 1
ATOM 671 O O . THR A 1 88 ? 1.888 -6.667 1.935 1.00 73.69 88 THR A O 1
ATOM 674 N N . ALA A 1 89 ? 1.395 -5.969 -0.143 1.00 60.62 89 ALA A N 1
ATOM 675 C CA . ALA A 1 89 ? 2.456 -6.711 -0.786 1.00 60.62 89 ALA A CA 1
ATOM 676 C C . ALA A 1 89 ? 3.795 -6.060 -0.430 1.00 60.62 89 ALA A C 1
ATOM 678 O O . ALA A 1 89 ? 4.184 -5.038 -0.991 1.00 60.62 89 ALA A O 1
ATOM 679 N N . LYS A 1 90 ? 4.545 -6.690 0.483 1.00 50.75 90 LYS A N 1
ATOM 680 C CA . LYS A 1 90 ? 5.996 -6.504 0.543 1.00 50.75 90 LYS A CA 1
ATOM 681 C C . LYS A 1 90 ? 6.533 -6.861 -0.838 1.00 50.75 90 LYS A C 1
ATOM 683 O O . LYS A 1 90 ? 6.765 -8.031 -1.138 1.00 50.75 90 LYS A O 1
ATOM 688 N N . VAL A 1 91 ? 6.731 -5.859 -1.689 1.00 49.16 91 VAL A N 1
ATOM 689 C CA . VAL A 1 91 ? 7.597 -6.008 -2.849 1.00 49.16 91 VAL A CA 1
ATOM 690 C C . VAL A 1 91 ? 8.945 -6.373 -2.246 1.00 49.16 91 VAL A C 1
ATOM 692 O O . VAL A 1 91 ? 9.586 -5.542 -1.605 1.00 49.16 91 VAL A O 1
ATOM 695 N N . ASN A 1 92 ? 9.318 -7.651 -2.330 1.00 48.00 92 ASN A N 1
ATOM 696 C CA . ASN A 1 92 ? 10.599 -8.142 -1.843 1.00 48.00 92 ASN A CA 1
ATOM 697 C C . ASN A 1 92 ? 11.683 -7.419 -2.652 1.00 48.00 92 ASN A C 1
ATOM 699 O O . ASN A 1 92 ? 12.103 -7.910 -3.698 1.00 48.00 92 ASN A O 1
ATOM 703 N N . LYS A 1 93 ? 12.121 -6.242 -2.188 1.00 55.16 93 LYS A N 1
ATOM 704 C CA . LYS A 1 93 ? 13.191 -5.444 -2.806 1.00 55.16 93 LYS A CA 1
ATOM 705 C C . LYS A 1 93 ? 14.462 -6.289 -2.970 1.00 55.16 93 LYS A C 1
ATOM 707 O O . LYS A 1 93 ? 15.165 -6.162 -3.967 1.00 55.16 93 LYS A O 1
ATOM 712 N N . ASN A 1 94 ? 14.658 -7.266 -2.079 1.00 58.03 94 ASN A N 1
ATOM 713 C CA . ASN A 1 94 ? 15.704 -8.283 -2.178 1.00 58.03 94 ASN A CA 1
ATOM 714 C C . ASN A 1 94 ? 15.646 -9.095 -3.479 1.00 58.03 94 ASN A C 1
ATOM 716 O O . ASN A 1 94 ? 16.689 -9.456 -4.003 1.00 58.03 94 ASN A O 1
ATOM 720 N N . ARG A 1 95 ? 14.464 -9.377 -4.039 1.00 58.34 95 ARG A N 1
ATOM 721 C CA . ARG A 1 95 ? 14.339 -10.197 -5.251 1.00 58.34 95 ARG A CA 1
ATOM 722 C C . ARG A 1 95 ? 14.863 -9.463 -6.486 1.00 58.34 95 ARG A C 1
ATOM 724 O O . ARG A 1 95 ? 15.575 -10.069 -7.278 1.00 58.34 95 ARG A O 1
ATOM 731 N N . LEU A 1 96 ? 14.563 -8.169 -6.621 1.00 62.69 96 LEU A N 1
ATOM 732 C CA . LEU A 1 96 ? 15.078 -7.346 -7.722 1.00 62.69 96 LEU A CA 1
ATOM 733 C C . LEU A 1 96 ? 16.606 -7.178 -7.622 1.00 62.69 96 LEU A C 1
ATOM 735 O O . LEU A 1 96 ? 17.304 -7.294 -8.625 1.00 62.69 96 LEU A O 1
ATOM 739 N N . PHE A 1 97 ? 17.122 -6.988 -6.401 1.00 67.25 97 PHE A N 1
ATOM 740 C CA . PHE A 1 97 ? 18.560 -6.897 -6.130 1.00 67.25 97 PHE A CA 1
ATOM 741 C C . PHE A 1 97 ? 19.304 -8.217 -6.398 1.00 67.25 97 PHE A C 1
ATOM 743 O O . PHE A 1 97 ? 20.384 -8.221 -6.978 1.00 67.25 97 PHE A O 1
ATOM 750 N N . ILE A 1 98 ? 18.717 -9.362 -6.040 1.00 72.69 98 ILE A N 1
ATOM 751 C CA . ILE A 1 98 ? 19.305 -10.675 -6.343 1.00 72.69 98 ILE A CA 1
ATOM 752 C C . ILE A 1 98 ? 19.405 -10.883 -7.861 1.00 72.69 98 ILE A C 1
ATOM 754 O O . ILE A 1 98 ? 20.443 -11.328 -8.348 1.00 72.69 98 ILE A O 1
ATOM 758 N N . PHE A 1 99 ? 18.367 -10.525 -8.626 1.00 72.75 99 PHE A N 1
ATOM 759 C CA . PHE A 1 99 ? 18.406 -10.657 -10.086 1.00 72.75 99 PHE A CA 1
ATOM 760 C C . PHE A 1 99 ? 19.457 -9.754 -10.739 1.00 72.75 99 PHE A C 1
ATOM 762 O O . PHE A 1 99 ? 20.137 -10.205 -11.662 1.00 72.75 99 PHE A O 1
ATOM 769 N N . SER A 1 100 ? 19.639 -8.520 -10.259 1.00 73.31 100 SER A N 1
ATOM 770 C CA . SER A 1 100 ? 20.662 -7.625 -10.812 1.00 73.31 100 SER A CA 1
ATOM 771 C C . SER A 1 100 ? 22.083 -8.124 -10.534 1.00 73.31 100 SER A C 1
ATOM 773 O O . SER A 1 100 ? 22.917 -8.113 -11.439 1.00 73.31 100 SER A O 1
ATOM 775 N N . VAL A 1 101 ? 22.354 -8.644 -9.332 1.00 79.50 101 VAL A N 1
ATOM 776 C CA . VAL A 1 101 ? 23.662 -9.230 -8.982 1.00 79.50 101 VAL A CA 1
ATOM 777 C C . VAL A 1 101 ? 23.972 -10.454 -9.849 1.00 79.50 101 VAL A C 1
ATOM 779 O O . VAL A 1 101 ? 25.070 -10.558 -10.398 1.00 79.50 101 VAL A O 1
ATOM 782 N N . LEU A 1 102 ? 23.005 -11.358 -10.028 1.00 82.38 102 LEU A N 1
ATOM 783 C CA . LEU A 1 102 ? 23.185 -12.549 -10.866 1.00 82.38 102 LEU A CA 1
ATOM 784 C C . LEU A 1 102 ? 23.442 -12.193 -12.337 1.00 82.38 102 LEU A C 1
ATOM 786 O O . LEU A 1 102 ? 24.274 -12.824 -12.987 1.00 82.38 102 LEU A O 1
ATOM 790 N N . PHE A 1 103 ? 22.775 -11.159 -12.852 1.00 83.19 103 PHE A N 1
ATOM 791 C CA . PHE A 1 103 ? 22.969 -10.694 -14.224 1.00 83.19 103 PHE A CA 1
ATOM 792 C C . PHE A 1 103 ? 24.386 -10.149 -14.460 1.00 83.19 103 PHE A C 1
ATOM 794 O O . PHE A 1 103 ? 25.026 -10.494 -15.453 1.00 83.19 103 PHE A O 1
ATOM 801 N N . VAL A 1 104 ? 24.921 -9.366 -13.517 1.00 86.94 104 VAL A N 1
ATOM 802 C CA . VAL A 1 104 ? 26.299 -8.849 -13.592 1.00 86.94 104 VAL A CA 1
ATOM 803 C C . VAL A 1 104 ? 27.327 -9.985 -13.548 1.00 86.94 10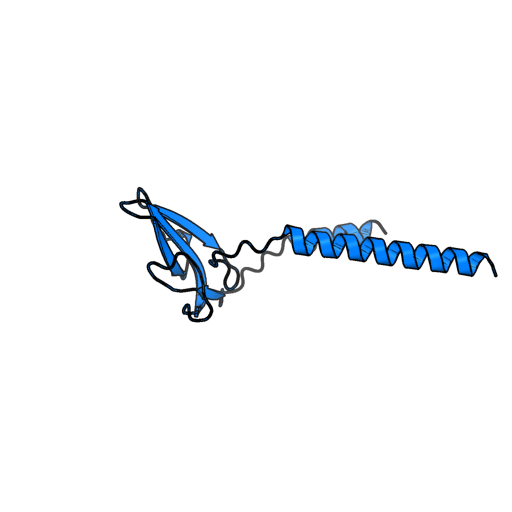4 VAL A C 1
ATOM 805 O O . VAL A 1 104 ? 28.286 -9.977 -14.319 1.00 86.94 104 VAL A O 1
ATOM 808 N N . LEU A 1 105 ? 27.121 -10.997 -12.698 1.00 82.94 105 LEU A N 1
ATOM 809 C CA . LEU A 1 105 ? 28.010 -12.164 -12.622 1.00 82.94 105 LEU A CA 1
ATOM 810 C C . LEU A 1 105 ? 28.006 -13.000 -13.909 1.00 82.94 105 LEU A C 1
ATOM 812 O O . LEU A 1 105 ? 29.061 -13.489 -14.319 1.00 82.94 105 LEU A O 1
ATOM 816 N N . MET A 1 106 ? 26.847 -13.136 -14.562 1.00 88.25 106 MET A N 1
ATOM 817 C CA . MET A 1 106 ? 26.743 -13.791 -15.868 1.00 88.25 106 MET A CA 1
ATOM 818 C C . MET A 1 106 ? 27.506 -13.028 -16.951 1.00 88.25 106 MET A C 1
ATOM 820 O O . MET A 1 106 ? 28.296 -13.633 -17.672 1.00 88.25 106 MET A O 1
ATOM 824 N N . ILE A 1 107 ? 27.315 -11.709 -17.047 1.00 89.62 107 ILE A N 1
ATOM 825 C CA . ILE A 1 107 ? 28.017 -10.893 -18.046 1.00 89.62 107 ILE A CA 1
ATOM 826 C C . ILE A 1 107 ? 29.531 -10.947 -17.830 1.00 89.62 107 ILE A C 1
ATOM 828 O O . ILE A 1 107 ? 30.267 -11.150 -18.792 1.00 89.62 107 ILE A O 1
ATOM 832 N N . ASN A 1 108 ? 30.001 -10.851 -16.584 1.00 82.44 108 ASN A N 1
ATOM 833 C CA . ASN A 1 108 ? 31.431 -10.947 -16.290 1.00 82.44 108 ASN A CA 1
ATOM 834 C C . ASN A 1 108 ? 32.016 -12.310 -16.687 1.00 82.44 108 ASN A C 1
ATOM 836 O O . ASN A 1 108 ? 33.088 -12.350 -17.283 1.00 82.44 108 ASN A O 1
ATOM 840 N N . ASN A 1 109 ? 31.303 -13.417 -16.444 1.00 81.00 109 ASN A N 1
ATOM 841 C CA . ASN A 1 109 ? 31.746 -14.742 -16.894 1.00 81.00 109 ASN A CA 1
ATOM 842 C C . ASN A 1 109 ? 31.826 -14.848 -18.423 1.00 81.00 109 ASN A C 1
ATOM 844 O O . ASN A 1 109 ? 32.798 -15.386 -18.949 1.00 81.00 109 ASN A O 1
ATOM 848 N N . ILE A 1 110 ? 30.829 -14.320 -19.138 1.00 88.38 110 ILE A N 1
ATOM 849 C CA . ILE A 1 110 ? 30.808 -14.331 -20.608 1.00 88.38 110 ILE A CA 1
ATOM 850 C C . ILE A 1 110 ? 31.966 -13.497 -21.169 1.00 88.38 110 ILE A C 1
ATOM 852 O O . ILE A 1 110 ? 32.656 -13.949 -22.079 1.00 88.38 110 ILE A O 1
ATOM 856 N N . ILE A 1 111 ? 32.222 -12.312 -20.609 1.00 86.31 111 ILE A N 1
ATOM 857 C CA . ILE A 1 111 ? 33.342 -11.455 -21.022 1.00 86.31 111 ILE A CA 1
ATOM 858 C C . ILE A 1 111 ? 34.681 -12.159 -20.772 1.00 86.31 111 ILE A C 1
ATOM 860 O O . ILE A 1 111 ? 35.505 -12.220 -21.680 1.00 86.31 111 ILE A O 1
ATOM 864 N N . SER A 1 112 ? 34.890 -12.741 -19.586 1.00 82.62 112 SER A N 1
ATOM 865 C CA . SER A 1 112 ? 36.115 -13.494 -19.281 1.00 82.62 112 SER A CA 1
ATOM 866 C C . SER A 1 112 ? 36.319 -14.684 -20.221 1.00 82.62 112 SER A C 1
ATOM 868 O O . SER A 1 112 ? 37.439 -14.928 -20.662 1.00 82.62 112 SER A O 1
ATOM 870 N N . TYR A 1 113 ? 35.249 -15.402 -20.571 1.00 86.12 113 TYR A N 1
ATOM 871 C CA . TYR A 1 113 ? 35.315 -16.488 -21.547 1.00 86.12 113 TYR A CA 1
ATOM 872 C C . TYR A 1 113 ? 35.734 -15.988 -22.937 1.00 86.12 113 TYR A C 1
ATOM 874 O O . TYR A 1 113 ? 36.627 -16.566 -23.551 1.00 86.12 113 TYR A O 1
ATOM 882 N N . LEU A 1 114 ? 35.138 -14.892 -23.418 1.00 84.75 114 LEU A N 1
ATOM 883 C CA . LEU A 1 114 ? 35.459 -14.324 -24.730 1.00 84.75 114 LEU A C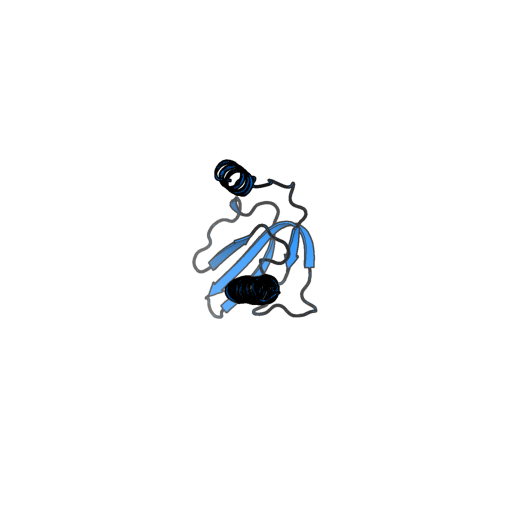A 1
ATOM 884 C C . LEU A 1 114 ? 36.901 -13.799 -24.807 1.00 84.75 114 LEU A C 1
ATOM 886 O O . LEU A 1 114 ? 37.549 -13.991 -25.832 1.00 84.75 114 LEU A O 1
ATOM 890 N N . ILE A 1 115 ? 37.419 -13.195 -23.730 1.00 83.94 115 ILE A N 1
ATOM 891 C CA . ILE A 1 115 ? 38.824 -12.756 -23.647 1.00 83.94 115 ILE A CA 1
ATOM 892 C C . ILE A 1 115 ? 39.771 -13.957 -23.747 1.00 83.94 115 ILE A C 1
ATOM 894 O O . ILE A 1 115 ? 40.673 -13.949 -24.578 1.00 83.94 115 ILE A O 1
ATOM 898 N N . ASN A 1 116 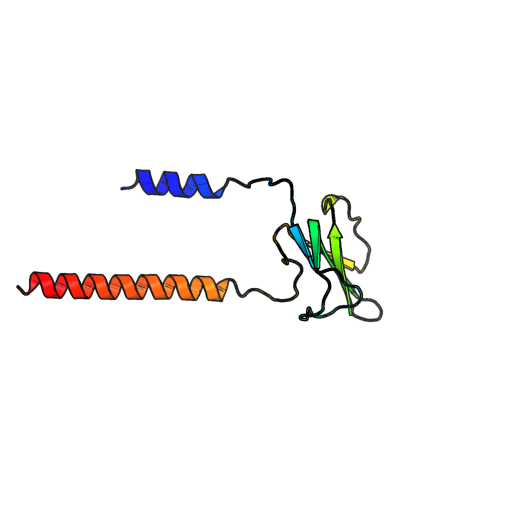? 39.527 -15.019 -22.971 1.00 78.38 116 ASN A N 1
ATOM 899 C CA . ASN A 1 116 ? 40.365 -16.224 -22.995 1.00 78.38 116 ASN A CA 1
ATOM 900 C C . ASN A 1 116 ? 40.381 -16.908 -24.371 1.00 78.38 116 ASN A C 1
ATOM 902 O O . ASN A 1 116 ? 41.415 -17.417 -24.804 1.00 78.38 116 ASN A O 1
ATOM 906 N N . VAL A 1 117 ? 39.238 -16.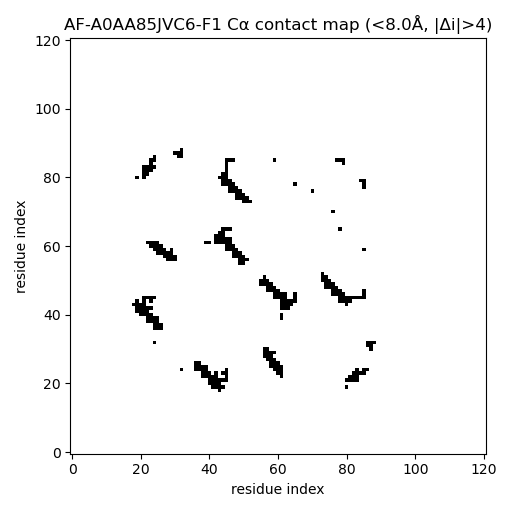934 -25.065 1.00 81.19 117 VAL A N 1
ATOM 907 C CA . VAL A 1 117 ? 39.160 -17.471 -26.431 1.00 81.19 117 VAL A CA 1
ATOM 908 C C . VAL A 1 117 ? 39.951 -16.595 -27.401 1.00 81.19 117 VAL A C 1
ATOM 910 O O . VAL A 1 117 ? 40.659 -17.137 -28.241 1.00 81.19 117 VAL A O 1
ATOM 913 N N . TYR A 1 118 ? 39.867 -15.268 -27.280 1.00 76.94 118 TYR A N 1
ATOM 914 C CA . TYR A 1 118 ? 40.593 -14.343 -28.150 1.00 76.94 118 TYR A CA 1
ATOM 915 C C . TYR A 1 118 ? 42.116 -14.436 -27.979 1.00 76.94 118 TYR A C 1
ATOM 917 O O . TYR A 1 118 ? 42.825 -14.437 -28.973 1.00 76.94 118 TYR A O 1
ATOM 925 N N . GLU A 1 119 ? 42.624 -14.572 -26.752 1.00 75.25 119 GLU A N 1
ATOM 926 C CA . GLU A 1 119 ? 44.069 -14.725 -26.494 1.00 75.25 119 GLU A CA 1
ATOM 927 C C . GLU A 1 119 ? 44.642 -16.083 -26.939 1.00 75.25 119 GLU A C 1
ATOM 929 O O . GLU A 1 119 ? 45.859 -16.252 -27.000 1.00 75.25 119 GLU A O 1
ATOM 934 N N . SER A 1 120 ? 43.780 -17.058 -27.240 1.00 68.94 120 SER A N 1
ATOM 935 C CA . SER A 1 120 ? 44.185 -18.387 -27.716 1.00 68.94 120 SER A CA 1
ATOM 936 C C . SER A 1 120 ? 44.345 -18.476 -29.245 1.00 68.94 120 SER A C 1
ATOM 938 O O . SER A 1 120 ? 44.714 -19.543 -29.741 1.00 68.94 120 SER A O 1
ATOM 940 N N . TYR A 1 121 ? 44.057 -17.395 -29.982 1.00 58.34 121 TYR A N 1
ATOM 941 C CA . TYR A 1 121 ? 44.221 -17.258 -31.438 1.00 58.34 121 TYR A CA 1
ATOM 942 C C . TYR A 1 121 ? 45.295 -16.221 -31.776 1.00 58.34 121 TYR A C 1
ATOM 944 O O . TYR A 1 121 ? 46.011 -16.451 -32.778 1.00 58.34 121 TYR A O 1
#

pLDDT: mean 78.16, std 16.63, range [40.06, 96.0]

Foldseek 3Di:
DVVVVVVVVVVVPPPPPPQAQAKEFFDWQDPADDPPGDIDTHACKKKWKWAPPPHTIIGIDRHNDPVPDDDDPRMDMDIDRHHHVNGPDPPVPVVVVVVVVVVVVVVVVVVVVVVVVVVVD

Secondary structure (DSSP, 8-state):
-HHHHHHHHHGGG-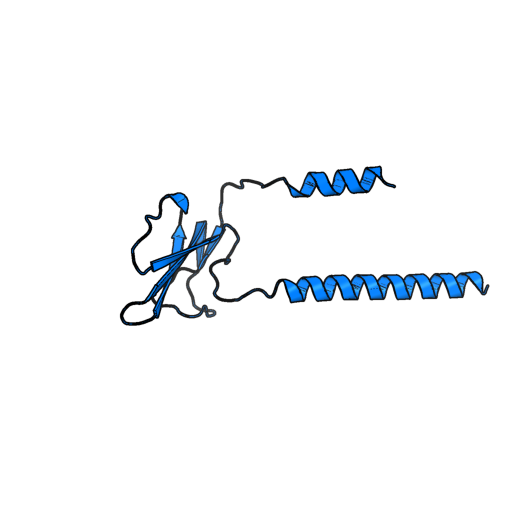-------EEEE-BSS-SS--SSS-EEEEESEEEEEEEESSSEEEEEEEES-GGG----TTEEEEEE-STTTTSS----HHHHHHHHHHHHHHHHHHHHHHHHHHHT-

Sequence (121 aa):
MLAVLVFFSLLSNLEVVSGANLTCYTCKDCEQIDKDTERTSGCGSCLKSISYSPDRHVMRSCELLCELIQPLEGVEFYCCETDLCNSTAKVNKNRLFIFSVLFVLMINNIISYLINVYESY